Protein AF-A0A4P6X8E0-F1 (afdb_monomer_lite)

pLDDT: mean 91.44, std 10.0, range [56.31, 98.31]

Radius of gyration: 13.19 Å; chains: 1; bounding box: 34×28×25 Å

Sequence (63 aa):
MRDLIDDDPRPTLAKVRCPILAPNGSKGDQVLAQEDLPAIRAAIMANPDVMLVKLPDLDHSSK

Secondary structure (DSSP, 8-state):
--HHHH--SHHHHTT--S-EEEEEETT-SSS-HHHHHHHHHHHTTT-S-EEEEEETT--S---

Foldseek 3Di:
DVVVVPDDCLQVLCPDADAEEAEDECPEPVDHLVPVQVSSCVSPVVHPRYDYHYDYPDYDDDD

Structure (mmCIF, N/CA/C/O backbone):
data_AF-A0A4P6X8E0-F1
#
_entry.id   AF-A0A4P6X8E0-F1
#
loop_
_atom_site.group_PDB
_atom_site.id
_atom_site.type_symbol
_atom_site.label_atom_id
_atom_site.label_alt_id
_atom_site.label_comp_id
_atom_site.label_asym_id
_atom_site.label_entity_id
_atom_site.label_seq_id
_atom_site.pdbx_PDB_ins_code
_atom_site.Cartn_x
_atom_site.Cartn_y
_atom_site.Cartn_z
_atom_site.occupancy
_atom_site.B_iso_or_equiv
_atom_site.auth_seq_id
_atom_site.auth_comp_id
_atom_site.auth_asym_id
_atom_site.auth_atom_id
_atom_site.pdbx_PDB_model_num
ATOM 1 N N . MET A 1 1 ? 20.655 -11.979 -2.604 1.00 60.12 1 MET A N 1
ATOM 2 C CA . MET A 1 1 ? 20.324 -10.542 -2.749 1.00 60.12 1 MET A CA 1
ATOM 3 C C . MET A 1 1 ? 19.880 -10.155 -4.164 1.00 60.12 1 MET A C 1
ATOM 5 O O . MET A 1 1 ? 19.412 -9.041 -4.314 1.00 60.12 1 MET A O 1
ATOM 9 N N . ARG A 1 2 ? 19.983 -11.030 -5.185 1.00 66.44 2 ARG A N 1
ATOM 10 C CA . ARG A 1 2 ? 19.382 -10.766 -6.510 1.00 66.44 2 ARG A CA 1
ATOM 11 C C . ARG A 1 2 ? 17.852 -10.794 -6.447 1.00 66.44 2 ARG A C 1
ATOM 13 O O . ARG A 1 2 ? 17.216 -9.862 -6.906 1.00 66.44 2 ARG A O 1
ATOM 20 N N . ASP A 1 3 ? 17.305 -11.778 -5.741 1.00 69.38 3 ASP A N 1
ATOM 21 C CA . ASP A 1 3 ? 15.860 -12.039 -5.694 1.00 69.38 3 ASP A CA 1
ATOM 22 C C . ASP A 1 3 ? 15.023 -10.890 -5.105 1.00 69.38 3 ASP A C 1
ATOM 24 O O . ASP A 1 3 ? 13.855 -10.761 -5.437 1.00 69.38 3 ASP A O 1
ATOM 28 N N . LEU A 1 4 ? 15.612 -10.027 -4.266 1.00 71.56 4 LEU A N 1
ATOM 29 C CA . LEU A 1 4 ? 14.914 -8.870 -3.688 1.00 71.56 4 LEU A CA 1
ATOM 30 C C . LEU A 1 4 ? 14.754 -7.706 -4.683 1.00 71.56 4 LEU A C 1
ATOM 32 O O . LEU A 1 4 ? 13.908 -6.848 -4.475 1.00 71.56 4 LEU A O 1
ATOM 36 N N . ILE A 1 5 ? 15.603 -7.640 -5.716 1.00 73.06 5 ILE A N 1
ATOM 37 C CA . ILE A 1 5 ? 15.562 -6.580 -6.739 1.00 73.06 5 ILE A CA 1
ATOM 38 C C . ILE A 1 5 ? 14.462 -6.877 -7.766 1.00 73.06 5 ILE A C 1
ATOM 40 O O . ILE A 1 5 ? 13.849 -5.951 -8.290 1.00 73.06 5 ILE A O 1
ATOM 44 N N . ASP A 1 6 ? 14.206 -8.161 -8.018 1.00 85.19 6 ASP A N 1
ATOM 45 C CA . ASP A 1 6 ? 13.219 -8.626 -8.996 1.00 85.19 6 ASP A CA 1
ATOM 46 C C . ASP A 1 6 ? 11.826 -8.869 -8.382 1.00 85.19 6 ASP A C 1
ATOM 48 O O . ASP A 1 6 ? 10.870 -9.119 -9.120 1.00 85.19 6 ASP A O 1
ATOM 52 N N . ASP A 1 7 ? 11.691 -8.814 -7.051 1.00 88.12 7 ASP A N 1
ATOM 53 C CA . ASP A 1 7 ? 10.411 -9.038 -6.375 1.00 88.12 7 ASP A CA 1
ATOM 54 C C . ASP A 1 7 ? 9.470 -7.841 -6.561 1.00 88.12 7 ASP A C 1
ATOM 56 O O . ASP A 1 7 ? 9.613 -6.783 -5.946 1.00 88.12 7 ASP A O 1
ATOM 60 N N . ASP A 1 8 ? 8.480 -8.023 -7.430 1.00 91.88 8 ASP A N 1
ATOM 61 C CA . ASP A 1 8 ? 7.373 -7.096 -7.600 1.00 91.88 8 ASP A CA 1
ATOM 62 C C . ASP A 1 8 ? 6.234 -7.473 -6.636 1.00 91.88 8 ASP A C 1
ATOM 64 O O . ASP A 1 8 ? 5.608 -8.522 -6.813 1.00 91.88 8 ASP A O 1
ATOM 68 N N . PRO A 1 9 ? 5.881 -6.628 -5.650 1.00 92.81 9 PRO A N 1
ATOM 69 C CA . PRO A 1 9 ? 4.822 -6.945 -4.697 1.00 92.81 9 PRO A CA 1
ATOM 70 C C . PRO A 1 9 ? 3.410 -6.838 -5.297 1.00 92.81 9 PRO A C 1
ATOM 72 O O . PRO A 1 9 ? 2.455 -7.358 -4.709 1.00 92.81 9 PRO A O 1
ATOM 75 N N . ARG A 1 10 ? 3.227 -6.184 -6.457 1.00 94.88 10 ARG A N 1
ATOM 76 C CA . ARG A 1 10 ? 1.897 -5.894 -7.032 1.00 94.88 10 ARG A CA 1
ATOM 77 C C . ARG A 1 10 ? 1.052 -7.151 -7.292 1.00 94.88 10 ARG A C 1
ATOM 79 O O . ARG A 1 10 ? -0.117 -7.148 -6.896 1.00 94.88 10 ARG A O 1
ATOM 86 N N . PRO A 1 11 ? 1.579 -8.250 -7.875 1.00 95.00 11 PRO A N 1
ATOM 87 C CA . PRO A 1 11 ? 0.815 -9.484 -8.077 1.00 95.00 11 PRO A CA 1
ATOM 88 C C . PRO A 1 11 ? 0.372 -10.147 -6.768 1.00 95.00 11 PRO A C 1
ATOM 90 O O . PRO A 1 11 ? -0.646 -10.842 -6.741 1.00 95.00 11 PRO A O 1
ATOM 93 N N . THR A 1 12 ? 1.125 -9.953 -5.685 1.00 95.25 12 THR A N 1
ATOM 94 C CA . THR A 1 12 ? 0.774 -10.466 -4.356 1.00 95.25 12 THR A CA 1
ATOM 95 C C . THR A 1 12 ? -0.278 -9.580 -3.694 1.00 95.25 12 THR A C 1
ATOM 97 O O . THR A 1 12 ? -1.294 -10.096 -3.228 1.00 95.25 12 THR A O 1
ATOM 100 N N . LEU A 1 13 ? -0.109 -8.255 -3.741 1.00 95.94 13 LEU A N 1
ATOM 101 C CA . LEU A 1 13 ? -1.088 -7.285 -3.237 1.00 95.94 13 LEU A CA 1
ATOM 102 C C . LEU A 1 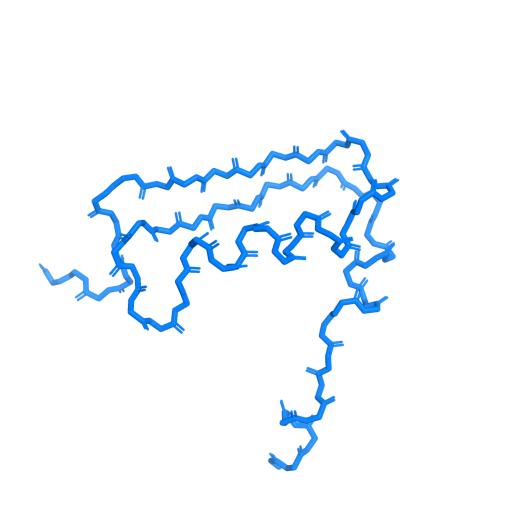13 ? -2.464 -7.438 -3.905 1.00 95.94 13 LEU A C 1
ATOM 104 O O . LEU A 1 13 ? -3.483 -7.392 -3.219 1.00 95.94 13 LEU A O 1
ATOM 108 N N . ALA A 1 14 ? -2.512 -7.730 -5.208 1.00 96.94 14 ALA A N 1
ATOM 109 C CA . ALA A 1 14 ? -3.760 -7.948 -5.948 1.00 96.94 14 ALA A CA 1
ATOM 110 C C . ALA A 1 14 ? -4.622 -9.116 -5.422 1.00 96.94 14 ALA A C 1
ATOM 112 O O . ALA A 1 14 ? -5.816 -9.205 -5.727 1.00 96.94 14 ALA A O 1
ATOM 113 N N . LYS A 1 15 ? -4.031 -10.028 -4.639 1.00 97.25 15 LYS A N 1
ATOM 114 C CA . LYS A 1 15 ? -4.722 -11.181 -4.044 1.00 97.25 15 LYS A CA 1
ATOM 115 C C . LYS A 1 15 ? -5.326 -10.868 -2.672 1.00 97.25 15 LYS A C 1
ATOM 117 O O . LYS A 1 15 ? -6.086 -11.689 -2.162 1.00 97.25 15 LYS A O 1
ATOM 122 N N . VAL A 1 16 ? -5.019 -9.715 -2.072 1.00 96.81 16 VAL A N 1
ATOM 123 C CA . VAL A 1 16 ? -5.513 -9.336 -0.741 1.00 96.81 16 VAL A CA 1
ATOM 124 C C . VAL A 1 16 ? -6.997 -8.966 -0.813 1.00 96.81 16 VAL A C 1
ATOM 126 O O . VAL A 1 16 ? -7.408 -8.130 -1.618 1.00 96.81 16 VAL A O 1
ATOM 129 N N . ARG A 1 17 ? -7.813 -9.606 0.034 1.00 95.62 17 ARG A N 1
ATOM 130 C CA . ARG A 1 17 ? -9.280 -9.437 0.076 1.00 95.62 17 ARG A CA 1
ATOM 131 C C . ARG A 1 17 ? -9.820 -8.889 1.397 1.00 95.62 17 ARG A C 1
ATOM 133 O O . ARG A 1 17 ? -11.005 -8.593 1.471 1.00 95.62 17 ARG A O 1
ATOM 140 N N . CYS A 1 18 ? -8.996 -8.798 2.439 1.00 97.56 18 CYS A N 1
ATOM 141 C CA . CYS A 1 18 ? -9.406 -8.196 3.707 1.00 97.56 18 CYS A CA 1
ATOM 142 C C . CYS A 1 18 ? -9.364 -6.661 3.620 1.00 97.56 18 CYS A C 1
ATOM 144 O O . CYS A 1 18 ? -8.719 -6.142 2.708 1.00 97.56 18 CYS A O 1
ATOM 146 N N . PRO A 1 19 ? -9.999 -5.936 4.557 1.00 98.31 19 PRO A N 1
ATOM 147 C CA . PRO A 1 19 ? -9.883 -4.482 4.632 1.00 98.31 19 PRO A CA 1
ATOM 148 C C . PRO A 1 19 ? -8.420 -4.036 4.738 1.00 98.31 19 PRO A C 1
ATOM 150 O O . PRO A 1 19 ? -7.629 -4.659 5.453 1.00 98.31 19 PRO A O 1
ATOM 153 N N . ILE A 1 20 ? -8.055 -2.974 4.017 1.00 97.81 20 ILE A N 1
ATOM 154 C CA . ILE A 1 20 ? -6.682 -2.453 3.960 1.00 97.81 20 ILE A CA 1
ATOM 155 C C . ILE A 1 20 ? -6.652 -1.013 4.463 1.00 97.81 20 ILE A C 1
ATOM 157 O O . ILE A 1 20 ? -7.349 -0.144 3.942 1.00 97.81 20 ILE A O 1
ATOM 161 N N . LEU A 1 21 ? -5.760 -0.746 5.415 1.00 98.12 21 LEU A N 1
ATOM 162 C CA . LEU A 1 21 ? -5.315 0.598 5.768 1.00 98.12 21 LEU A CA 1
ATOM 163 C C . LEU A 1 21 ? -3.862 0.760 5.317 1.00 98.12 21 LEU A C 1
ATOM 165 O O . LEU A 1 21 ? -2.980 0.085 5.840 1.00 98.12 21 LEU A O 1
ATOM 169 N N . ALA A 1 22 ? -3.623 1.660 4.362 1.00 97.00 22 ALA A N 1
ATOM 170 C CA . ALA A 1 22 ? -2.290 1.999 3.867 1.00 97.00 22 ALA A CA 1
ATOM 171 C C . ALA A 1 22 ? -1.931 3.450 4.248 1.00 97.00 22 ALA A C 1
ATOM 173 O O . ALA A 1 22 ? -2.290 4.389 3.528 1.00 97.00 22 ALA A O 1
ATOM 174 N N . PRO A 1 23 ? -1.272 3.662 5.401 1.00 96.62 23 PRO A N 1
ATOM 175 C CA . PRO A 1 23 ? -0.769 4.965 5.805 1.00 96.62 23 PRO A CA 1
ATOM 176 C C . PRO A 1 23 ? 0.637 5.215 5.244 1.00 96.62 23 PRO A C 1
ATOM 178 O O . PRO A 1 23 ? 1.482 4.324 5.265 1.00 96.62 23 PRO A O 1
ATOM 181 N N . ASN A 1 24 ? 0.916 6.441 4.804 1.00 96.19 24 ASN A N 1
ATOM 182 C CA . ASN A 1 24 ? 2.264 6.861 4.421 1.00 96.19 24 ASN A CA 1
ATOM 183 C C . ASN A 1 24 ? 2.524 8.326 4.828 1.00 96.19 24 ASN A C 1
ATOM 185 O O . ASN A 1 24 ? 1.633 9.173 4.741 1.00 96.19 24 ASN A O 1
ATOM 189 N N . GLY A 1 25 ? 3.734 8.625 5.303 1.00 95.12 25 GLY A N 1
ATOM 190 C CA . GLY A 1 25 ? 4.156 9.952 5.747 1.00 95.12 25 GLY A CA 1
ATOM 191 C C . GLY A 1 25 ? 4.472 10.899 4.589 1.00 95.12 25 GLY A C 1
ATOM 192 O O . GLY A 1 25 ? 5.058 10.518 3.579 1.00 95.12 25 GLY A O 1
ATOM 193 N N . SER A 1 26 ? 4.099 12.173 4.715 1.00 95.12 26 SER A N 1
ATOM 194 C CA . SER A 1 26 ? 4.297 13.152 3.643 1.00 95.12 26 SER A CA 1
ATOM 195 C C . SER A 1 26 ? 5.750 13.575 3.420 1.00 95.12 26 SER A C 1
ATOM 197 O O . SER A 1 26 ? 6.017 14.181 2.384 1.00 95.12 26 SER A O 1
ATOM 199 N N . LYS A 1 27 ? 6.638 13.321 4.389 1.00 93.69 27 LYS A N 1
ATOM 200 C CA . LYS A 1 27 ? 8.052 13.732 4.400 1.00 93.69 27 LYS A CA 1
ATOM 201 C C . LYS A 1 27 ? 9.026 12.546 4.311 1.00 93.69 27 LYS A C 1
ATOM 203 O O . LYS A 1 27 ? 10.219 12.725 4.500 1.00 93.69 27 LYS A O 1
ATOM 208 N N . GLY A 1 28 ? 8.538 11.328 4.072 1.00 87.38 28 GLY A N 1
ATOM 209 C CA . GLY A 1 28 ? 9.410 10.161 3.945 1.00 87.38 28 GLY A CA 1
ATOM 210 C C . GLY A 1 28 ? 10.284 10.234 2.690 1.00 87.38 28 GLY A C 1
ATOM 211 O O . GLY A 1 28 ? 9.754 10.198 1.585 1.00 87.38 28 GLY A O 1
ATOM 212 N N . ASP A 1 29 ? 11.607 10.273 2.860 1.00 85.50 29 ASP A N 1
ATOM 213 C CA . ASP A 1 29 ? 12.562 10.323 1.737 1.00 85.50 29 ASP A CA 1
ATOM 214 C C . ASP A 1 29 ? 12.828 8.947 1.104 1.00 85.50 29 ASP A C 1
ATOM 216 O O . ASP A 1 29 ? 13.240 8.851 -0.048 1.00 85.50 29 ASP A O 1
ATOM 220 N N . GLN A 1 30 ? 12.602 7.864 1.855 1.00 87.62 30 GLN A N 1
ATOM 221 C CA . GLN A 1 30 ? 12.827 6.495 1.374 1.00 87.62 30 GLN A CA 1
ATOM 222 C C . GLN A 1 30 ? 11.687 5.986 0.488 1.00 87.62 30 GLN A C 1
ATOM 224 O O . GLN A 1 30 ? 11.924 5.229 -0.448 1.00 87.62 30 GLN A O 1
ATOM 229 N N . VAL A 1 31 ? 10.450 6.379 0.805 1.00 90.50 31 VAL A N 1
ATOM 230 C CA . VAL A 1 31 ? 9.236 5.955 0.101 1.00 90.50 31 VAL A CA 1
ATOM 231 C C . VAL A 1 31 ? 8.312 7.160 -0.012 1.00 90.50 31 VAL A C 1
ATOM 233 O O . VAL A 1 31 ? 7.637 7.541 0.945 1.00 90.50 31 VAL A O 1
ATOM 236 N N . LEU A 1 32 ? 8.286 7.774 -1.192 1.00 94.62 32 LEU A N 1
ATOM 237 C CA . LEU A 1 32 ? 7.510 8.982 -1.438 1.00 94.62 32 LEU A CA 1
ATOM 238 C C . LEU A 1 32 ? 6.012 8.650 -1.456 1.00 94.62 32 LEU A C 1
ATOM 240 O O . LEU A 1 32 ? 5.518 8.001 -2.377 1.00 94.62 32 LEU A O 1
ATOM 244 N N . ALA A 1 33 ? 5.251 9.167 -0.486 1.00 95.50 33 ALA A N 1
ATOM 245 C CA . ALA A 1 33 ? 3.802 8.929 -0.384 1.00 95.50 33 ALA A CA 1
ATOM 246 C C . ALA A 1 33 ? 3.004 9.299 -1.649 1.00 95.50 33 ALA A C 1
ATOM 248 O O . ALA A 1 33 ? 1.908 8.789 -1.872 1.00 95.50 33 ALA A O 1
ATOM 249 N N . GLN A 1 34 ? 3.532 10.216 -2.462 1.00 95.06 34 GLN A N 1
ATOM 250 C CA . GLN A 1 34 ? 2.906 10.676 -3.706 1.00 95.06 34 GLN A CA 1
ATOM 251 C C . GLN A 1 34 ? 3.003 9.642 -4.832 1.00 95.06 34 GLN A C 1
ATOM 253 O O . GLN A 1 34 ? 2.176 9.668 -5.738 1.00 95.06 34 GLN A O 1
ATOM 258 N N . GLU A 1 35 ? 3.966 8.727 -4.751 1.00 96.00 35 GLU A N 1
ATOM 259 C CA . GLU A 1 35 ? 4.170 7.637 -5.707 1.00 96.00 35 GLU A CA 1
ATO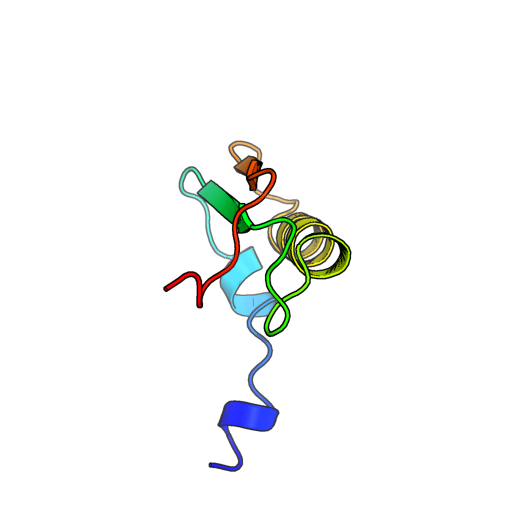M 260 C C . GLU A 1 35 ? 3.625 6.317 -5.151 1.00 96.00 35 GLU A C 1
ATOM 262 O O . GLU A 1 35 ? 2.925 5.579 -5.846 1.00 96.00 35 GLU A O 1
ATOM 267 N N . ASP A 1 36 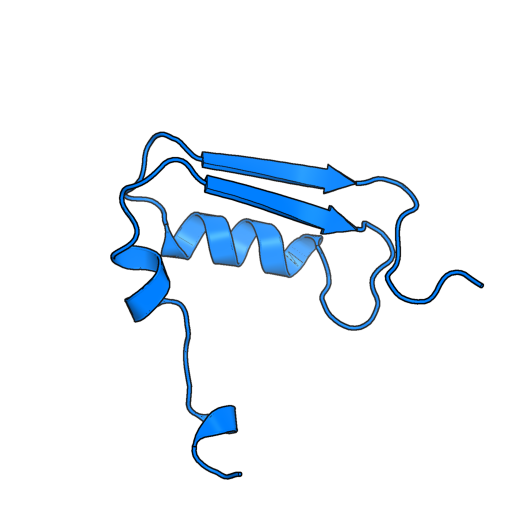? 3.866 6.065 -3.864 1.00 95.81 36 ASP A N 1
ATOM 268 C CA . ASP A 1 36 ? 3.522 4.815 -3.192 1.00 95.81 36 ASP A CA 1
ATOM 269 C C . ASP A 1 36 ? 2.006 4.605 -3.045 1.00 95.81 36 ASP A C 1
ATOM 271 O O . ASP A 1 36 ? 1.473 3.571 -3.449 1.00 95.81 36 ASP A O 1
ATOM 275 N N . LEU A 1 37 ? 1.260 5.607 -2.557 1.00 97.25 37 LEU A N 1
ATOM 276 C CA . LEU A 1 37 ? -0.187 5.456 -2.349 1.00 97.25 37 LEU A CA 1
ATOM 277 C C . LEU A 1 37 ? -0.956 5.208 -3.666 1.00 97.25 37 LEU A C 1
ATOM 279 O O . LEU A 1 37 ? -1.813 4.316 -3.686 1.00 97.25 37 LEU A O 1
ATOM 283 N N . PRO A 1 38 ? -0.676 5.914 -4.785 1.00 97.38 38 PRO A N 1
ATOM 284 C CA . PRO A 1 38 ? -1.264 5.566 -6.079 1.00 97.38 38 PRO A CA 1
ATOM 285 C C . PRO A 1 38 ? -0.859 4.177 -6.589 1.00 97.38 38 PRO A C 1
ATOM 287 O O . PRO A 1 38 ? -1.703 3.474 -7.150 1.00 97.38 38 PRO A O 1
ATOM 290 N N . ALA A 1 39 ? 0.393 3.754 -6.379 1.00 97.00 39 ALA A N 1
ATOM 291 C CA . ALA A 1 39 ? 0.853 2.427 -6.786 1.00 97.00 39 ALA A CA 1
ATOM 292 C C . ALA A 1 39 ? 0.127 1.313 -6.014 1.00 97.00 39 ALA A C 1
ATOM 294 O O . ALA A 1 39 ? -0.378 0.365 -6.623 1.00 97.00 39 ALA A O 1
ATOM 295 N N . ILE A 1 40 ? -0.019 1.468 -4.694 1.00 97.38 40 ILE A N 1
ATOM 296 C CA . ILE A 1 40 ? -0.805 0.569 -3.843 1.00 97.38 40 ILE A CA 1
ATOM 297 C C . ILE A 1 40 ? -2.255 0.525 -4.330 1.00 97.38 40 ILE A C 1
ATOM 299 O O . ILE A 1 40 ? -2.780 -0.565 -4.556 1.00 97.38 40 ILE A O 1
ATOM 303 N N . ARG A 1 41 ? -2.889 1.686 -4.574 1.00 97.31 41 ARG A N 1
ATOM 304 C CA . ARG A 1 41 ? -4.270 1.765 -5.089 1.00 97.31 41 ARG A CA 1
ATOM 305 C C . ARG A 1 41 ? -4.456 0.964 -6.371 1.00 97.31 41 ARG A C 1
ATOM 307 O O . ARG A 1 41 ? -5.463 0.272 -6.514 1.00 97.31 41 ARG A O 1
ATOM 314 N N . ALA A 1 42 ? -3.520 1.090 -7.307 1.00 97.38 42 ALA A N 1
ATOM 315 C CA . ALA A 1 42 ? -3.573 0.374 -8.572 1.00 97.38 42 ALA A CA 1
ATOM 316 C C . ALA A 1 42 ? -3.449 -1.143 -8.361 1.00 97.38 42 ALA A C 1
ATOM 318 O O . ALA A 1 42 ? -4.215 -1.903 -8.952 1.00 97.38 42 ALA A O 1
ATOM 319 N N . ALA A 1 43 ? -2.545 -1.582 -7.479 1.00 97.50 43 ALA A N 1
ATOM 320 C CA . ALA A 1 43 ? -2.322 -2.999 -7.194 1.00 97.50 43 ALA A CA 1
ATOM 321 C C . ALA A 1 43 ? -3.532 -3.682 -6.533 1.00 97.50 43 ALA A C 1
ATOM 323 O O . ALA A 1 43 ? -3.815 -4.842 -6.820 1.00 97.50 43 ALA A O 1
ATOM 324 N N . ILE A 1 44 ? -4.271 -2.966 -5.680 1.00 96.75 44 ILE A N 1
ATOM 325 C CA . ILE A 1 44 ? -5.408 -3.509 -4.913 1.00 96.75 44 ILE A CA 1
ATOM 326 C C . ILE A 1 44 ? -6.773 -3.054 -5.442 1.00 96.75 44 ILE A C 1
ATOM 328 O O . ILE A 1 44 ? -7.766 -3.149 -4.729 1.00 96.75 44 ILE A O 1
ATOM 332 N N . MET A 1 45 ? -6.861 -2.579 -6.689 1.00 95.56 45 MET A N 1
ATOM 333 C CA . MET A 1 45 ? -8.074 -1.961 -7.256 1.00 95.56 45 MET A CA 1
ATOM 334 C C . MET A 1 45 ? -9.338 -2.839 -7.168 1.00 95.56 45 MET A C 1
ATOM 336 O O . MET A 1 45 ? -10.448 -2.317 -7.113 1.00 95.56 45 MET A O 1
ATOM 340 N N . ALA A 1 46 ? -9.179 -4.165 -7.139 1.00 95.75 46 ALA A N 1
ATOM 341 C CA . ALA A 1 46 ? -10.279 -5.120 -7.001 1.00 95.75 46 ALA A CA 1
ATOM 342 C C . ALA A 1 46 ? -10.811 -5.272 -5.559 1.00 95.75 46 ALA A C 1
ATOM 344 O O . ALA A 1 46 ? -11.775 -6.007 -5.350 1.00 95.75 46 ALA A O 1
ATOM 345 N N . ASN A 1 47 ? -10.174 -4.648 -4.565 1.00 97.06 47 ASN A N 1
ATOM 346 C CA . ASN A 1 47 ? -10.619 -4.634 -3.177 1.00 97.06 47 ASN A CA 1
ATOM 347 C C . ASN A 1 47 ? -11.393 -3.329 -2.896 1.00 97.06 47 ASN A C 1
ATOM 349 O O . ASN A 1 47 ? -10.809 -2.249 -3.008 1.00 97.06 47 ASN A O 1
ATOM 353 N N . PRO A 1 48 ? -1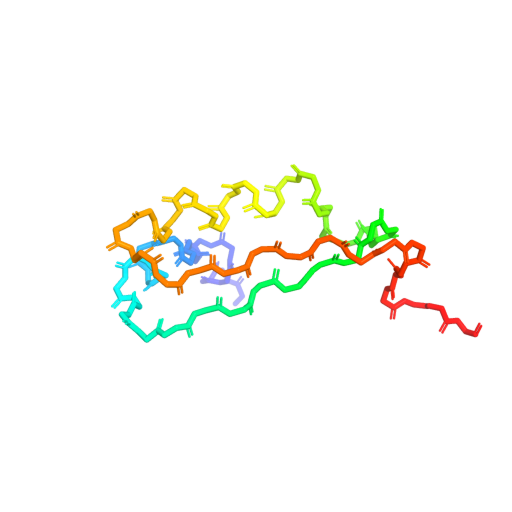2.695 -3.397 -2.564 1.00 95.62 48 PRO A N 1
ATOM 354 C CA . PRO A 1 48 ? -13.503 -2.205 -2.323 1.00 95.62 48 PRO A CA 1
ATOM 355 C C . PRO A 1 48 ? -13.266 -1.570 -0.943 1.00 95.62 48 PRO A C 1
ATOM 357 O O . PRO A 1 48 ? -13.629 -0.411 -0.760 1.00 95.62 48 PRO A O 1
ATOM 360 N N . ASP A 1 49 ? -12.680 -2.299 0.014 1.00 98.00 49 ASP A N 1
ATOM 361 C CA . ASP A 1 49 ? -12.494 -1.841 1.395 1.00 98.00 49 ASP A CA 1
ATOM 362 C C . ASP A 1 49 ? -11.037 -1.432 1.640 1.00 98.00 49 ASP A C 1
ATOM 364 O O . ASP A 1 49 ? -10.206 -2.180 2.166 1.00 98.00 49 ASP A O 1
ATOM 368 N N . VAL A 1 50 ? -10.708 -0.242 1.142 1.00 97.75 50 VAL A N 1
ATOM 369 C CA . VAL A 1 50 ? -9.348 0.294 1.141 1.00 97.75 50 VAL A CA 1
ATOM 370 C C . VAL A 1 50 ? -9.366 1.747 1.586 1.00 97.75 50 VAL A C 1
ATOM 372 O O . VAL A 1 50 ? -9.996 2.598 0.955 1.00 97.75 50 VAL A O 1
ATOM 375 N N . MET A 1 51 ? -8.579 2.049 2.615 1.00 98.19 51 MET A N 1
ATOM 376 C CA . MET A 1 51 ? -8.304 3.406 3.066 1.00 98.19 51 MET A CA 1
ATOM 377 C C . MET A 1 51 ? -6.824 3.741 2.864 1.00 98.19 51 MET A C 1
ATOM 379 O O . MET A 1 51 ? -5.939 3.110 3.441 1.00 98.19 51 MET A O 1
ATOM 383 N N . LEU A 1 52 ? -6.559 4.763 2.049 1.00 98.12 52 LEU A N 1
ATOM 384 C CA . LEU A 1 52 ? -5.223 5.316 1.823 1.00 98.12 52 LEU A CA 1
ATOM 385 C C . LEU A 1 52 ? -5.100 6.611 2.620 1.00 98.12 52 LEU A C 1
ATOM 387 O O . LEU A 1 52 ? -5.934 7.504 2.462 1.00 98.12 52 LEU A O 1
ATOM 391 N N . VAL A 1 53 ? -4.076 6.726 3.460 1.00 97.94 53 VAL A N 1
ATOM 392 C CA . VAL A 1 53 ? -3.913 7.883 4.348 1.00 97.94 53 VAL A CA 1
ATOM 393 C C . VAL A 1 53 ? -2.535 8.489 4.155 1.00 97.94 53 VAL A C 1
ATOM 395 O O . VAL A 1 53 ? -1.524 7.869 4.467 1.00 97.94 53 VAL A O 1
ATOM 398 N N . LYS A 1 54 ? -2.491 9.739 3.689 1.00 97.44 54 LYS A N 1
ATOM 399 C CA . LYS A 1 54 ? -1.270 10.544 3.736 1.00 97.44 54 LYS A CA 1
ATOM 400 C C . LYS A 1 54 ? -1.211 11.269 5.078 1.00 97.44 54 LYS A C 1
ATOM 402 O O . LYS A 1 54 ? -2.061 12.110 5.358 1.00 97.44 54 LYS A O 1
ATOM 407 N N . LEU A 1 55 ? -0.213 10.945 5.890 1.00 96.62 55 LEU A N 1
ATOM 408 C CA . LEU A 1 55 ? 0.011 11.556 7.195 1.00 96.62 55 LEU A CA 1
ATOM 409 C C . LEU A 1 55 ? 0.862 12.824 7.014 1.00 96.62 55 LEU A C 1
ATOM 411 O O . LEU A 1 55 ? 1.997 12.721 6.537 1.00 96.62 55 LEU A O 1
ATOM 415 N N . PRO A 1 56 ? 0.329 14.019 7.323 1.00 95.62 56 PRO A N 1
ATOM 416 C CA . PRO A 1 56 ? 1.058 15.265 7.140 1.00 95.62 56 PRO A CA 1
ATOM 417 C C . PRO A 1 56 ? 2.220 15.363 8.124 1.00 95.62 56 PRO A C 1
ATOM 419 O O . PRO A 1 56 ? 2.140 14.888 9.253 1.00 95.62 56 PRO A O 1
ATOM 422 N N . ASP A 1 57 ? 3.298 15.991 7.667 1.00 93.19 57 ASP A N 1
ATOM 423 C CA . ASP A 1 57 ? 4.496 16.300 8.443 1.00 93.19 57 ASP A CA 1
ATOM 424 C C . ASP A 1 57 ? 5.232 15.102 9.060 1.00 93.19 57 ASP A C 1
ATOM 426 O O . ASP A 1 57 ? 6.159 15.309 9.839 1.00 93.19 57 ASP A O 1
ATOM 430 N N . LEU A 1 58 ? 4.879 13.878 8.657 1.00 93.19 58 LEU A N 1
ATOM 431 C CA . LEU A 1 58 ? 5.486 12.641 9.133 1.00 93.19 58 LEU A CA 1
ATOM 432 C C . LEU A 1 58 ? 6.583 12.150 8.183 1.00 93.19 58 LEU A C 1
ATOM 434 O O . LEU A 1 58 ? 6.354 12.010 6.977 1.00 93.19 58 LEU A O 1
ATOM 438 N N . ASP A 1 59 ? 7.736 11.821 8.749 1.00 89.19 59 ASP A N 1
ATOM 439 C CA . ASP A 1 59 ? 8.799 11.036 8.125 1.00 89.19 59 ASP A CA 1
ATOM 440 C C . ASP A 1 59 ? 9.154 9.828 9.017 1.00 89.19 59 ASP A C 1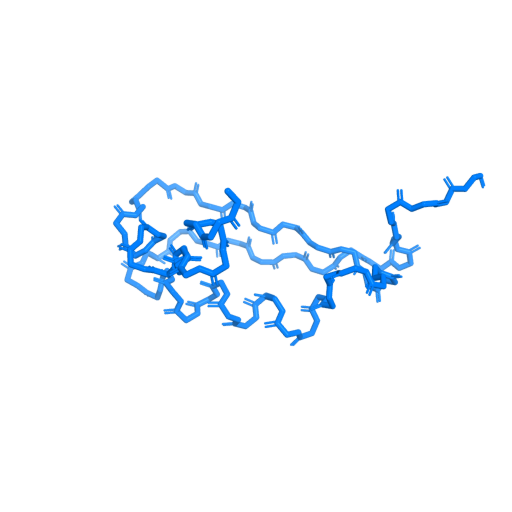
ATOM 442 O O . ASP A 1 59 ? 8.543 9.604 10.062 1.00 89.19 59 ASP A O 1
ATOM 446 N N . HIS A 1 60 ? 10.096 8.997 8.567 1.00 84.31 60 HIS A N 1
ATOM 447 C CA . HIS A 1 60 ? 10.517 7.796 9.297 1.00 84.31 60 HIS A CA 1
ATOM 448 C C . HIS A 1 60 ? 11.673 8.051 10.279 1.00 84.31 60 HIS A C 1
ATOM 450 O O . HIS A 1 60 ? 12.003 7.185 11.082 1.00 84.31 60 HIS A O 1
ATOM 456 N N . SER A 1 61 ? 12.359 9.190 10.167 1.00 78.56 61 SER A N 1
ATOM 457 C CA . SER A 1 61 ? 13.675 9.424 10.782 1.00 78.56 61 SE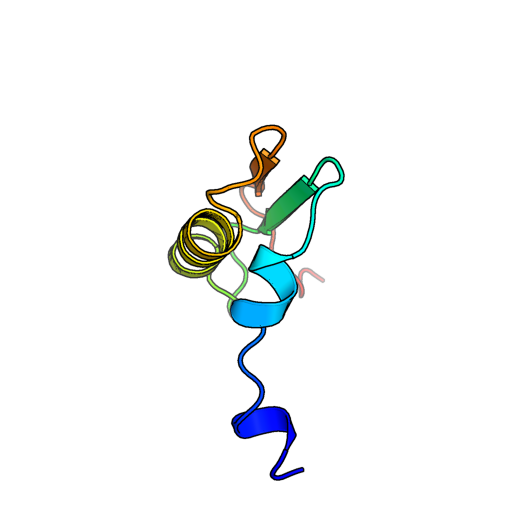R A CA 1
ATOM 458 C C . SER A 1 61 ? 13.710 10.626 11.718 1.00 78.56 61 SER A C 1
ATOM 460 O O . SER A 1 61 ? 14.791 11.009 12.167 1.00 78.56 61 SER A O 1
ATOM 462 N N . SER A 1 62 ? 12.552 11.200 12.033 1.00 64.69 62 SER A N 1
ATOM 463 C CA . SER A 1 62 ? 12.399 12.263 13.010 1.00 64.69 62 SER A CA 1
ATOM 464 C C . SER A 1 62 ? 13.054 11.833 14.323 1.00 64.69 62 SER A C 1
ATOM 466 O O . SER A 1 62 ? 12.603 10.883 14.969 1.00 64.69 62 SER A O 1
ATOM 468 N N . LYS A 1 63 ? 14.158 12.506 14.661 1.00 56.31 63 LYS A N 1
ATOM 469 C CA . LYS A 1 63 ? 14.765 12.493 15.993 1.00 56.31 63 LYS A CA 1
ATOM 470 C C . LYS A 1 63 ? 14.032 13.458 16.908 1.00 56.31 63 LYS A C 1
ATOM 472 O O . LYS A 1 63 ? 13.664 14.548 16.416 1.00 56.31 63 LYS A O 1
#